Protein AF-A0A2L0D507-F1 (afdb_monomer_lite)

Radius of gyration: 17.11 Å; chains: 1; bounding box: 46×32×44 Å

Organism: NCBI:txid82348

pLDDT: mean 80.2, std 16.64, range [35.16, 95.5]

Secondary structure (DSSP, 8-state):
--HHHHHHHHHHHHHTS-B-HHHHHHHHHHH---EEEEETTEEEEEEEEEEEEEEEETTEEEEEEEEEEEEEETTS---S---GGGGGSS-EEEPEE-TTS-EE-SPPPPTTS--

Structure (mmCIF, N/CA/C/O backbone):
data_AF-A0A2L0D507-F1
#
_entry.id   AF-A0A2L0D507-F1
#
loop_
_atom_site.group_PDB
_atom_site.id
_atom_site.type_symbol
_atom_site.label_atom_id
_atom_site.label_alt_id
_atom_site.label_comp_id
_atom_site.label_asym_id
_atom_site.label_entity_id
_atom_site.label_seq_id
_atom_site.pdbx_PDB_ins_code
_atom_site.Cartn_x
_atom_site.Cartn_y
_atom_site.Cartn_z
_atom_site.occupancy
_atom_site.B_iso_or_equiv
_atom_site.auth_seq_id
_atom_site.auth_comp_id
_atom_site.auth_asym_id
_atom_site.auth_atom_id
_atom_site.pdbx_PDB_model_num
ATOM 1 N N . MET A 1 1 ? 21.899 -16.559 12.828 1.00 42.47 1 MET A N 1
ATOM 2 C CA . MET A 1 1 ? 22.451 -15.978 11.584 1.00 42.47 1 MET A CA 1
ATOM 3 C C . MET A 1 1 ? 21.768 -16.550 10.333 1.00 42.47 1 MET A C 1
ATOM 5 O O . MET A 1 1 ? 22.432 -16.814 9.345 1.00 42.47 1 MET A O 1
ATOM 9 N N . THR A 1 2 ? 20.446 -16.764 10.351 1.00 40.88 2 THR A N 1
ATOM 10 C CA . THR A 1 2 ? 19.725 -17.393 9.217 1.00 40.88 2 THR A CA 1
ATOM 11 C C . THR A 1 2 ? 18.389 -16.729 8.904 1.00 40.88 2 THR A C 1
ATOM 13 O O . THR A 1 2 ? 17.877 -16.915 7.812 1.00 40.88 2 THR A O 1
ATOM 16 N N . LYS A 1 3 ? 17.823 -15.940 9.828 1.00 39.69 3 LYS A N 1
ATOM 17 C CA . LYS A 1 3 ? 16.566 -15.220 9.590 1.00 39.69 3 LYS A CA 1
ATOM 18 C C . LYS A 1 3 ? 16.757 -13.980 8.715 1.00 39.69 3 LYS A C 1
ATOM 20 O O . LYS A 1 3 ? 16.003 -13.826 7.771 1.00 39.69 3 LYS A O 1
ATOM 25 N N . GLU A 1 4 ? 17.785 -13.170 8.972 1.00 42.59 4 GLU A N 1
ATOM 26 C CA . GLU A 1 4 ? 18.047 -11.932 8.211 1.00 42.59 4 GLU A CA 1
ATOM 27 C C . GLU A 1 4 ? 18.346 -12.207 6.732 1.00 42.59 4 GLU A C 1
ATOM 29 O O . GLU A 1 4 ? 17.743 -11.597 5.866 1.00 42.59 4 GLU A O 1
ATOM 34 N N . ILE A 1 5 ? 19.171 -13.214 6.423 1.00 40.47 5 ILE A N 1
ATOM 35 C CA . ILE A 1 5 ? 19.547 -13.533 5.032 1.00 40.47 5 ILE A CA 1
ATOM 36 C C . ILE A 1 5 ? 18.345 -14.049 4.215 1.00 40.47 5 ILE A C 1
ATOM 38 O O . ILE A 1 5 ? 18.234 -13.770 3.021 1.00 40.47 5 ILE A O 1
ATOM 42 N N . ILE A 1 6 ? 17.438 -14.808 4.841 1.00 43.16 6 ILE A N 1
ATOM 43 C CA . ILE A 1 6 ? 16.225 -15.324 4.181 1.00 43.16 6 ILE A CA 1
ATOM 44 C C . ILE A 1 6 ? 15.191 -14.206 4.002 1.00 43.16 6 ILE A C 1
ATOM 46 O O . ILE A 1 6 ? 14.506 -14.179 2.986 1.00 43.16 6 ILE A O 1
ATOM 50 N N . GLN A 1 7 ? 15.102 -13.283 4.961 1.00 48.12 7 GLN A N 1
ATOM 51 C CA . GLN A 1 7 ? 14.248 -12.102 4.876 1.00 48.12 7 GLN A CA 1
ATOM 52 C C . GLN A 1 7 ? 14.706 -11.182 3.728 1.00 48.12 7 GLN A C 1
ATOM 54 O O . GLN A 1 7 ? 13.914 -10.918 2.829 1.00 48.12 7 GLN A O 1
ATOM 59 N N . ASP A 1 8 ? 15.996 -10.824 3.679 1.00 51.00 8 ASP A N 1
ATOM 60 C CA . ASP A 1 8 ? 16.572 -9.940 2.651 1.00 51.00 8 ASP A CA 1
ATOM 61 C C . ASP A 1 8 ? 16.408 -10.502 1.233 1.00 51.00 8 ASP A C 1
ATOM 63 O O . ASP A 1 8 ? 16.002 -9.801 0.310 1.00 51.00 8 ASP A O 1
ATOM 67 N N . SER A 1 9 ? 16.700 -11.791 1.034 1.00 48.19 9 SER A N 1
ATOM 68 C CA . SER A 1 9 ? 16.605 -12.419 -0.293 1.00 48.19 9 SER A CA 1
ATOM 69 C C . SER A 1 9 ? 15.160 -12.604 -0.775 1.00 48.19 9 SER A C 1
ATOM 71 O O . SER A 1 9 ? 14.900 -12.567 -1.979 1.00 48.19 9 SER A O 1
ATOM 73 N N . PHE A 1 10 ? 14.211 -12.766 0.148 1.00 50.56 10 PHE A N 1
ATOM 74 C CA . PHE A 1 10 ? 12.786 -12.866 -0.156 1.00 50.56 10 PHE A CA 1
ATOM 75 C C . PHE A 1 10 ? 12.152 -11.493 -0.417 1.00 50.56 10 PHE A C 1
ATOM 77 O O . PHE A 1 10 ? 11.392 -11.353 -1.376 1.00 50.56 10 PHE A O 1
ATOM 84 N N . GLU A 1 11 ? 12.527 -10.469 0.356 1.00 56.00 11 GLU A N 1
ATOM 85 C CA . GLU A 1 11 ? 12.159 -9.072 0.098 1.00 56.00 11 GLU A CA 1
ATOM 86 C C . GLU A 1 11 ? 12.682 -8.624 -1.272 1.00 56.00 11 GLU A C 1
ATOM 88 O O . GLU A 1 11 ? 11.924 -8.095 -2.083 1.00 56.00 11 GLU A O 1
ATOM 93 N N . GLN A 1 12 ? 13.938 -8.933 -1.605 1.00 54.00 12 GLN A N 1
ATOM 94 C CA . GLN A 1 12 ? 14.536 -8.545 -2.884 1.00 54.00 12 GLN A CA 1
ATOM 95 C C . GLN A 1 12 ? 13.887 -9.243 -4.094 1.00 54.00 12 GLN A C 1
ATOM 97 O O . GLN A 1 12 ? 13.745 -8.630 -5.152 1.00 54.00 12 GLN A O 1
ATOM 102 N N . ALA A 1 13 ? 13.457 -10.503 -3.954 1.00 56.62 13 ALA A N 1
ATOM 103 C CA . ALA A 1 13 ? 12.731 -11.219 -5.004 1.00 56.62 13 ALA A CA 1
ATOM 104 C C . ALA A 1 13 ? 11.316 -10.652 -5.229 1.00 56.62 13 ALA A C 1
ATOM 106 O O . ALA A 1 13 ? 10.882 -10.523 -6.372 1.00 56.62 13 ALA A O 1
ATOM 107 N N . GLN A 1 14 ? 10.615 -10.265 -4.160 1.00 59.66 14 GLN A N 1
ATOM 108 C CA . GLN A 1 14 ? 9.254 -9.725 -4.245 1.00 59.66 14 GLN A CA 1
ATOM 109 C C . GLN A 1 14 ? 9.176 -8.250 -4.619 1.00 59.66 14 GLN A C 1
ATOM 111 O O . GLN A 1 14 ? 8.181 -7.811 -5.188 1.00 59.66 14 GLN A O 1
ATOM 116 N N . VAL A 1 15 ? 10.227 -7.478 -4.349 1.00 60.25 15 VAL A N 1
ATOM 117 C CA . VAL A 1 15 ? 10.356 -6.106 -4.853 1.00 60.25 15 VAL A CA 1
ATOM 118 C C . VAL A 1 15 ? 10.344 -6.076 -6.388 1.00 60.25 15 VAL A C 1
ATOM 120 O O . VAL A 1 15 ? 9.892 -5.093 -6.972 1.00 60.25 15 VAL A O 1
ATOM 123 N N . ASN A 1 16 ? 10.798 -7.147 -7.049 1.00 66.81 16 ASN A N 1
ATOM 124 C CA . ASN A 1 16 ? 10.989 -7.176 -8.500 1.00 66.81 16 ASN A CA 1
ATOM 125 C C . ASN A 1 16 ? 9.807 -7.761 -9.291 1.00 66.81 16 ASN A C 1
ATOM 127 O O . ASN A 1 16 ? 9.782 -7.623 -10.516 1.00 66.81 16 ASN A O 1
ATOM 131 N N . GLU A 1 17 ? 8.824 -8.381 -8.634 1.00 75.44 17 GLU A N 1
ATOM 132 C CA . GLU A 1 17 ? 7.664 -8.983 -9.300 1.00 75.44 17 GLU A CA 1
ATOM 133 C C . GLU A 1 17 ? 6.343 -8.516 -8.680 1.00 75.44 17 GLU A C 1
ATOM 135 O O . GLU A 1 17 ? 6.213 -8.491 -7.456 1.00 75.44 17 GLU A O 1
ATOM 140 N N . PRO A 1 18 ? 5.332 -8.173 -9.500 1.00 84.88 18 PRO A N 1
ATOM 141 C CA . PRO A 1 18 ? 4.047 -7.770 -8.966 1.00 84.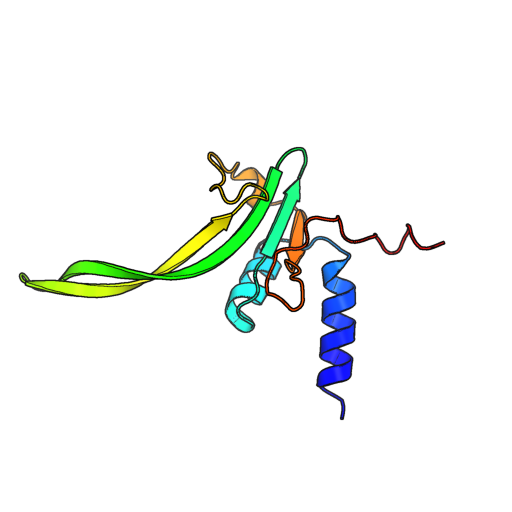88 18 PRO A CA 1
ATOM 142 C C . PRO A 1 18 ? 3.295 -8.954 -8.345 1.00 84.88 18 PRO A C 1
ATOM 144 O O . PRO A 1 18 ? 3.168 -10.023 -8.949 1.00 84.88 18 PRO A O 1
ATOM 147 N N . PHE A 1 19 ? 2.694 -8.729 -7.181 1.00 86.94 19 PHE A N 1
ATOM 148 C CA . PHE A 1 19 ? 1.791 -9.656 -6.501 1.00 86.94 19 PHE A CA 1
ATOM 149 C C . PHE A 1 19 ? 0.331 -9.183 -6.551 1.00 86.94 19 PHE A C 1
ATOM 151 O O . PHE A 1 19 ? 0.022 -8.095 -7.042 1.00 86.94 19 PHE A O 1
ATOM 158 N N . ASP A 1 20 ? -0.584 -10.049 -6.103 1.00 89.75 20 ASP A N 1
ATOM 159 C CA . ASP A 1 20 ? -2.013 -9.745 -5.986 1.00 89.75 20 ASP A CA 1
ATOM 160 C C . ASP A 1 20 ? -2.342 -8.956 -4.707 1.00 89.75 20 ASP A C 1
ATOM 162 O O . ASP A 1 20 ? -1.532 -8.831 -3.783 1.00 89.75 20 ASP A O 1
ATOM 166 N N . LEU A 1 21 ? -3.561 -8.418 -4.641 1.00 88.12 21 LEU A N 1
ATOM 167 C CA . LEU A 1 21 ? -4.003 -7.608 -3.509 1.00 88.12 21 LEU A CA 1
ATOM 168 C C . LEU A 1 21 ? -4.035 -8.384 -2.183 1.00 88.12 21 LEU A C 1
ATOM 170 O O . LEU A 1 21 ? -3.747 -7.818 -1.132 1.00 88.12 21 LEU A O 1
ATOM 174 N N . ALA A 1 22 ? -4.406 -9.666 -2.201 1.00 89.38 22 ALA A N 1
ATOM 175 C CA . ALA A 1 22 ? -4.483 -10.458 -0.975 1.00 89.38 22 ALA A CA 1
ATOM 176 C C . ALA A 1 22 ? -3.097 -10.579 -0.326 1.00 89.38 22 ALA A C 1
ATOM 178 O O . ALA A 1 22 ? -2.939 -10.358 0.876 1.00 89.38 22 ALA A O 1
ATOM 179 N N . THR A 1 23 ? -2.090 -10.842 -1.155 1.00 89.75 23 THR A N 1
ATOM 180 C CA . THR A 1 23 ? -0.682 -10.880 -0.771 1.00 89.75 23 THR A CA 1
ATOM 181 C C . THR A 1 23 ? -0.221 -9.512 -0.268 1.00 89.75 23 THR A C 1
ATOM 183 O O . THR A 1 23 ? 0.328 -9.416 0.827 1.00 89.75 23 THR A O 1
ATOM 186 N N . ALA A 1 24 ? -0.533 -8.434 -0.994 1.00 88.81 24 ALA A N 1
ATOM 187 C CA . ALA A 1 24 ? -0.224 -7.063 -0.587 1.00 88.81 24 ALA A CA 1
ATOM 188 C C . ALA A 1 24 ? -0.744 -6.703 0.812 1.00 88.81 24 ALA A C 1
ATOM 190 O O . ALA A 1 24 ? -0.014 -6.165 1.647 1.00 88.81 24 ALA A O 1
ATOM 191 N N . LEU A 1 25 ? -2.016 -7.007 1.076 1.00 88.12 25 LEU A N 1
ATOM 192 C CA . LEU A 1 25 ? -2.647 -6.725 2.362 1.00 88.12 25 LEU A CA 1
ATOM 193 C C . LEU A 1 25 ? -2.042 -7.574 3.481 1.00 88.12 25 LEU A C 1
ATOM 195 O O . LEU A 1 25 ? -1.905 -7.082 4.600 1.00 88.12 25 LEU A O 1
ATOM 199 N N . ALA A 1 26 ? -1.654 -8.820 3.196 1.00 89.69 26 ALA A N 1
ATOM 200 C CA . ALA A 1 26 ? -0.928 -9.643 4.155 1.00 89.69 26 ALA A CA 1
ATOM 201 C C . ALA A 1 26 ? 0.410 -8.991 4.538 1.00 89.69 26 ALA A C 1
ATOM 203 O O . ALA A 1 26 ? 0.669 -8.830 5.730 1.00 89.69 26 ALA A O 1
ATOM 204 N N . TYR A 1 27 ? 1.199 -8.514 3.566 1.00 87.62 27 TYR A N 1
ATOM 205 C CA . TYR A 1 27 ? 2.460 -7.815 3.848 1.00 87.62 27 TYR A CA 1
ATOM 206 C C . TYR A 1 27 ? 2.266 -6.580 4.719 1.00 87.62 27 TYR A C 1
ATOM 208 O O . TYR A 1 27 ? 2.902 -6.441 5.764 1.00 87.62 27 TYR A O 1
ATOM 216 N N . MET A 1 28 ? 1.327 -5.720 4.335 1.00 88.94 28 MET A N 1
ATOM 217 C CA . MET A 1 28 ? 1.017 -4.512 5.088 1.00 88.94 28 MET A CA 1
ATOM 218 C C . MET A 1 28 ? 0.562 -4.820 6.524 1.00 88.94 28 MET A C 1
ATOM 220 O O . MET A 1 28 ? 0.950 -4.130 7.464 1.00 88.94 28 MET A O 1
ATOM 224 N N . ASN A 1 29 ? -0.261 -5.853 6.716 1.00 88.31 29 ASN A N 1
ATOM 225 C CA . ASN A 1 29 ? -0.779 -6.221 8.034 1.00 88.31 29 ASN A CA 1
ATOM 226 C C . ASN A 1 29 ? 0.275 -6.880 8.928 1.00 88.31 29 ASN A C 1
ATOM 228 O O . ASN A 1 29 ? 0.270 -6.652 10.135 1.00 88.31 29 ASN A O 1
ATOM 232 N N . THR A 1 30 ? 1.133 -7.723 8.357 1.00 87.06 30 THR A N 1
ATOM 233 C CA . THR A 1 30 ? 2.102 -8.515 9.122 1.00 87.06 30 THR A CA 1
ATOM 234 C C . THR A 1 30 ? 3.383 -7.742 9.407 1.00 87.06 30 THR A C 1
ATOM 236 O O . THR A 1 30 ? 3.936 -7.884 10.495 1.00 87.06 30 THR A O 1
ATOM 239 N N . TYR A 1 31 ? 3.835 -6.919 8.461 1.00 85.94 31 TYR A N 1
ATOM 240 C CA . TYR A 1 31 ? 5.151 -6.280 8.514 1.00 85.94 31 TYR A CA 1
ATOM 241 C C . TYR A 1 31 ? 5.084 -4.747 8.552 1.00 85.94 31 TYR A C 1
ATOM 243 O O . TYR A 1 31 ? 6.097 -4.100 8.777 1.00 85.94 31 TYR A O 1
ATOM 251 N N . GLY A 1 32 ? 3.896 -4.149 8.394 1.00 83.94 32 GLY A N 1
ATOM 252 C CA . GLY A 1 32 ? 3.750 -2.689 8.361 1.00 83.94 32 GLY A CA 1
ATOM 253 C C . GLY A 1 32 ? 4.235 -2.060 7.052 1.00 83.94 32 GLY A C 1
ATOM 254 O O . GLY A 1 32 ? 4.476 -0.856 7.011 1.00 83.94 32 GLY A O 1
ATOM 255 N N . GLU A 1 33 ? 4.367 -2.867 5.998 1.00 87.88 33 GLU A N 1
ATOM 256 C CA . GLU A 1 33 ? 4.906 -2.437 4.712 1.00 87.88 33 GLU A CA 1
ATOM 257 C C . GLU A 1 33 ? 4.012 -1.437 3.986 1.00 87.88 33 GLU A C 1
ATOM 259 O O . GLU A 1 33 ? 2.777 -1.491 4.030 1.00 87.88 33 GLU A O 1
ATOM 264 N N 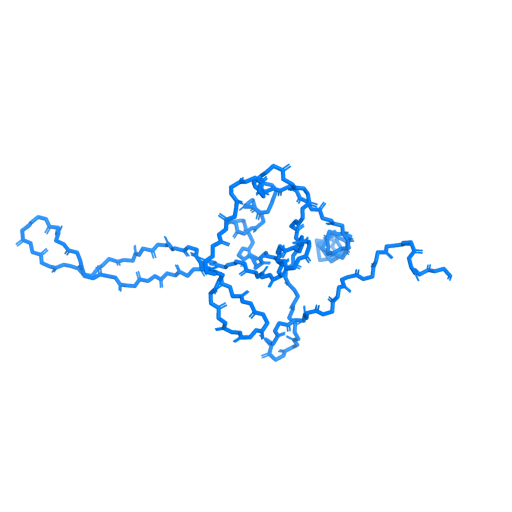. PHE A 1 34 ? 4.670 -0.554 3.247 1.00 91.56 34 PHE A N 1
ATOM 265 C CA . PHE A 1 34 ? 4.039 0.322 2.274 1.00 91.56 34 PHE A CA 1
ATOM 266 C C . PHE A 1 34 ? 3.956 -0.443 0.958 1.00 91.56 34 PHE A C 1
ATOM 268 O O . PHE A 1 34 ? 4.927 -1.066 0.536 1.00 91.56 34 PHE A O 1
ATOM 275 N N . ILE A 1 35 ? 2.813 -0.387 0.283 1.00 92.00 35 ILE A N 1
ATOM 276 C CA . ILE A 1 35 ? 2.607 -1.164 -0.941 1.00 92.00 35 ILE A CA 1
ATOM 277 C C . ILE A 1 35 ? 2.361 -0.222 -2.106 1.00 92.00 35 ILE A C 1
ATOM 279 O O . ILE A 1 35 ? 1.437 0.585 -2.070 1.00 92.00 35 ILE A O 1
ATOM 283 N N . ARG A 1 36 ? 3.163 -0.343 -3.158 1.00 91.88 36 ARG A N 1
ATOM 284 C CA . ARG A 1 36 ? 3.030 0.398 -4.410 1.00 91.88 36 ARG A CA 1
ATOM 285 C C . ARG A 1 36 ? 2.134 -0.352 -5.389 1.00 91.88 36 ARG A C 1
ATOM 287 O O . ARG A 1 36 ? 2.202 -1.568 -5.484 1.00 91.88 36 ARG A O 1
ATOM 294 N N . CYS A 1 37 ? 1.329 0.371 -6.151 1.00 90.56 37 CYS A N 1
ATOM 295 C CA . CYS A 1 37 ? 0.540 -0.127 -7.265 1.00 90.56 37 CYS A CA 1
ATOM 296 C C . CYS A 1 37 ? 0.968 0.604 -8.540 1.00 90.56 37 CYS A C 1
ATOM 298 O O . CYS A 1 37 ? 0.909 1.833 -8.582 1.00 90.56 37 CYS A O 1
ATOM 300 N N . VAL A 1 38 ? 1.358 -0.144 -9.577 1.00 88.75 38 VAL A N 1
ATOM 301 C CA . VAL A 1 38 ? 1.762 0.412 -10.880 1.00 88.75 38 VAL A CA 1
ATOM 302 C C . VAL A 1 38 ? 0.951 -0.246 -11.996 1.00 88.75 38 VAL A C 1
ATOM 304 O O . VAL A 1 38 ? 1.144 -1.424 -12.291 1.00 88.75 38 VAL A O 1
ATOM 307 N N . LYS A 1 39 ? 0.042 0.500 -12.638 1.00 87.25 39 LYS A N 1
ATOM 308 C CA . LYS A 1 39 ? -0.752 0.012 -13.781 1.00 87.25 39 LYS A CA 1
ATOM 309 C C . LYS A 1 39 ? -1.141 1.152 -14.725 1.00 87.25 39 LYS A C 1
ATOM 311 O O . LYS A 1 39 ? -1.911 2.033 -14.356 1.00 87.25 39 LYS A O 1
ATOM 316 N N . GLY A 1 40 ? -0.676 1.093 -15.975 1.00 85.19 40 GLY A N 1
ATOM 317 C CA . GLY A 1 40 ? -0.900 2.175 -16.941 1.00 85.19 40 GLY A CA 1
ATOM 318 C C . GLY A 1 40 ? -0.329 3.491 -16.410 1.00 85.19 40 G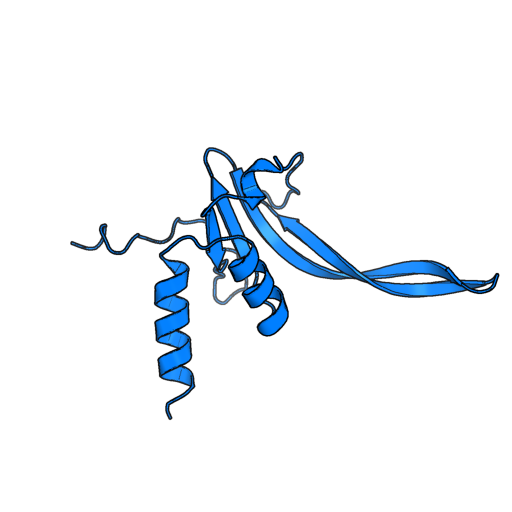LY A C 1
ATOM 319 O O . GLY A 1 40 ? 0.842 3.532 -16.038 1.00 85.19 40 GLY A O 1
ATOM 320 N N . ASP A 1 41 ? -1.176 4.517 -16.321 1.00 84.94 41 ASP A N 1
ATOM 321 C CA . ASP A 1 41 ? -0.826 5.833 -15.765 1.00 84.94 41 ASP A CA 1
ATOM 322 C C . ASP A 1 41 ? -1.005 5.923 -14.238 1.00 84.94 41 ASP A C 1
ATOM 324 O O . ASP A 1 41 ? -0.729 6.959 -13.633 1.00 84.94 41 ASP A O 1
ATOM 328 N N . LEU A 1 42 ? -1.487 4.853 -13.594 1.00 87.50 42 LEU A N 1
ATOM 329 C CA . LEU A 1 42 ? -1.617 4.798 -12.143 1.00 87.50 42 LEU A CA 1
ATOM 330 C C . LEU A 1 42 ? -0.297 4.359 -11.518 1.00 87.50 42 LEU A C 1
ATOM 332 O O . LEU A 1 42 ? 0.168 3.243 -11.754 1.00 87.50 42 LEU A O 1
ATOM 336 N N . ASP A 1 43 ? 0.255 5.230 -10.681 1.00 90.88 43 ASP A N 1
ATOM 337 C CA . ASP A 1 43 ? 1.443 4.966 -9.879 1.00 90.88 43 ASP A CA 1
ATOM 338 C C . ASP A 1 43 ? 1.307 5.644 -8.514 1.00 90.88 43 ASP A C 1
ATOM 340 O O . ASP A 1 43 ? 1.329 6.874 -8.384 1.00 90.88 43 ASP A O 1
ATOM 344 N N . PHE A 1 44 ? 1.070 4.832 -7.493 1.00 92.06 44 PHE A N 1
ATOM 345 C CA . PHE A 1 44 ? 0.828 5.291 -6.132 1.00 92.06 44 PHE A CA 1
ATOM 346 C C . PHE A 1 44 ? 1.193 4.198 -5.140 1.00 92.06 44 PHE A C 1
ATOM 348 O O . PHE A 1 44 ? 1.190 3.022 -5.488 1.00 92.06 44 PHE A O 1
ATOM 355 N N . TYR A 1 45 ? 1.440 4.557 -3.887 1.00 92.31 45 TYR A N 1
ATOM 356 C CA . TYR A 1 45 ? 1.518 3.585 -2.803 1.00 92.31 45 TYR A CA 1
ATOM 357 C C . TYR A 1 45 ? 0.434 3.824 -1.765 1.00 92.31 45 TYR A C 1
ATOM 359 O O . TYR A 1 45 ? -0.048 4.945 -1.593 1.00 92.31 45 TYR A O 1
ATOM 367 N N . PHE A 1 46 ? 0.044 2.760 -1.073 1.00 91.44 46 PHE A N 1
ATOM 368 C CA . PHE A 1 46 ? -0.819 2.802 0.089 1.00 91.44 46 PHE A CA 1
ATOM 369 C C . PHE A 1 46 ? -0.055 2.452 1.357 1.00 91.44 46 PHE A C 1
ATOM 371 O O . PHE A 1 46 ? 0.943 1.731 1.338 1.00 91.44 46 PHE A O 1
ATOM 378 N N . TYR A 1 47 ? -0.532 3.008 2.463 1.00 91.19 47 TYR A N 1
ATOM 379 C CA . TYR A 1 47 ? 0.076 2.862 3.774 1.00 91.19 47 TYR A CA 1
ATOM 380 C C . TYR A 1 47 ? -0.972 3.008 4.867 1.00 91.19 47 TYR A C 1
ATOM 382 O O . TYR A 1 47 ? -1.967 3.725 4.709 1.00 91.19 47 TYR A O 1
ATOM 390 N N . LYS A 1 48 ? -0.748 2.319 5.984 1.00 91.69 48 LYS A N 1
ATOM 391 C CA . LYS A 1 48 ? -1.596 2.440 7.166 1.00 91.69 48 LYS A CA 1
ATOM 392 C C . LYS A 1 48 ? -1.227 3.678 7.955 1.00 91.69 48 LYS A C 1
ATOM 394 O O . LYS A 1 48 ? -0.055 3.963 8.187 1.00 91.69 48 LYS A O 1
ATOM 399 N N . VAL A 1 49 ? -2.244 4.372 8.439 1.00 91.06 49 VAL A N 1
ATOM 400 C CA . VAL A 1 49 ? -2.087 5.408 9.453 1.00 91.06 49 VAL A CA 1
ATOM 401 C C . VAL A 1 49 ? -3.150 5.239 10.520 1.00 91.06 49 VAL A C 1
ATOM 403 O O . VAL A 1 49 ? -4.278 4.832 10.247 1.00 91.06 49 VAL A O 1
ATOM 406 N N . THR A 1 50 ? -2.790 5.584 11.750 1.00 93.00 50 THR A N 1
ATOM 407 C CA . THR A 1 50 ? -3.760 5.732 12.831 1.00 93.00 50 THR A CA 1
ATOM 408 C C . THR A 1 50 ? -4.162 7.193 12.915 1.00 93.00 50 THR A C 1
ATOM 410 O O . THR A 1 50 ? -3.320 8.064 13.130 1.00 93.00 50 THR A O 1
ATOM 413 N N . GLU A 1 51 ? -5.450 7.467 12.758 1.00 92.50 51 GLU A N 1
ATOM 414 C CA . GLU A 1 51 ? -6.004 8.802 12.937 1.00 92.50 51 GLU A CA 1
ATOM 415 C C . GLU A 1 51 ? -6.780 8.887 14.244 1.00 92.50 51 GLU A C 1
ATOM 417 O O . GLU A 1 51 ? -7.563 7.999 14.576 1.00 92.50 51 GLU A O 1
ATOM 422 N N . GLN A 1 52 ? -6.604 9.993 14.962 1.00 93.31 52 GLN A N 1
ATOM 423 C CA . GLN A 1 52 ? -7.477 10.348 16.073 1.00 93.31 52 GLN A CA 1
ATOM 424 C C . GLN A 1 52 ? -8.678 11.106 15.526 1.00 93.31 52 GLN A C 1
ATOM 426 O O . GLN A 1 52 ? -8.522 12.169 14.921 1.00 93.31 52 GLN A O 1
ATOM 431 N N . ARG A 1 53 ? -9.883 10.577 15.743 1.00 91.75 53 ARG A N 1
ATOM 432 C CA . ARG A 1 53 ? -11.124 11.260 15.360 1.00 91.75 53 ARG A CA 1
ATOM 433 C C . ARG A 1 53 ? -12.041 11.424 16.571 1.00 91.75 53 ARG A C 1
ATOM 435 O O . ARG A 1 53 ? -12.171 10.487 17.359 1.00 91.75 53 ARG A O 1
ATOM 442 N N . PRO A 1 54 ? -12.692 12.589 16.737 1.00 93.50 54 PRO A N 1
ATOM 443 C CA . PRO A 1 54 ? -13.689 12.758 17.776 1.00 93.50 54 PRO A CA 1
ATOM 444 C C . PRO A 1 54 ? -14.999 12.119 17.304 1.00 93.50 54 PRO A C 1
ATOM 446 O O . PRO A 1 54 ? -15.594 12.565 16.322 1.00 93.50 54 PRO A O 1
ATOM 449 N N . ILE A 1 55 ? -15.465 11.091 18.006 1.00 92.25 55 ILE A N 1
ATOM 450 C CA . ILE A 1 55 ? -16.755 10.443 17.739 1.00 92.25 55 ILE A CA 1
ATOM 451 C C . ILE A 1 55 ? -17.667 10.528 18.966 1.00 92.25 55 ILE A C 1
ATOM 453 O O . ILE A 1 55 ? -17.218 10.807 20.079 1.00 92.25 55 ILE A O 1
ATOM 457 N N . TRP A 1 56 ? -18.964 10.305 18.765 1.00 94.06 56 TRP A N 1
ATOM 458 C CA . TRP A 1 56 ? -19.922 10.177 19.861 1.00 94.06 56 TRP A CA 1
ATOM 459 C C . TRP A 1 56 ? -19.987 8.723 20.325 1.00 94.06 56 TRP A C 1
ATOM 461 O O . TRP A 1 56 ? -20.391 7.851 19.561 1.00 94.06 56 TRP A O 1
ATOM 471 N N . VAL A 1 57 ? -19.619 8.476 21.580 1.00 88.19 57 VAL A N 1
ATOM 472 C CA . VAL A 1 57 ? -19.738 7.173 22.248 1.00 88.19 57 VAL A CA 1
ATOM 473 C C . VAL A 1 57 ? -20.535 7.400 23.521 1.00 88.19 57 VAL A C 1
ATOM 475 O O . VAL A 1 57 ? -20.171 8.248 24.334 1.00 88.19 57 VAL A O 1
ATOM 478 N N . GLU A 1 58 ? -21.653 6.687 23.665 1.00 88.81 58 GLU A N 1
ATOM 479 C CA . GLU A 1 58 ? -22.506 6.741 24.865 1.00 88.81 58 GLU A CA 1
ATOM 480 C C . GLU A 1 58 ? -22.900 8.176 25.276 1.00 88.81 58 GLU A C 1
ATOM 482 O O . GLU A 1 58 ? -22.844 8.561 26.441 1.00 88.81 58 GLU A O 1
ATOM 487 N N . GLY A 1 59 ? -23.265 9.011 24.298 1.00 92.94 59 GLY A N 1
ATOM 488 C CA . GLY A 1 59 ? -23.746 10.373 24.556 1.00 92.94 59 GLY A CA 1
ATOM 489 C C . GLY A 1 59 ? -22.666 11.399 24.919 1.00 92.94 59 GLY A C 1
ATOM 490 O O . GLY A 1 59 ? -23.007 12.536 25.239 1.00 92.94 59 GLY A O 1
ATOM 491 N N . ARG A 1 60 ? -21.372 11.057 24.826 1.00 94.88 60 ARG A N 1
ATOM 492 C CA . ARG A 1 60 ? -20.248 12.000 24.994 1.00 94.88 60 ARG A CA 1
ATOM 493 C C . ARG A 1 60 ? -19.264 11.939 23.826 1.00 94.88 60 ARG A C 1
ATOM 495 O O . ARG A 1 60 ? -19.107 10.902 23.185 1.00 94.88 60 ARG A O 1
ATOM 502 N N . ARG A 1 61 ? -18.582 13.057 23.553 1.00 95.50 61 ARG A N 1
ATOM 503 C CA . ARG A 1 61 ? -17.474 13.091 22.586 1.00 95.50 61 ARG A CA 1
ATOM 504 C C . ARG A 1 61 ? -16.251 12.402 23.179 1.00 95.50 61 ARG A C 1
ATOM 506 O O . ARG A 1 61 ? -15.822 12.749 24.277 1.00 95.50 61 ARG A O 1
ATOM 513 N N . GLN A 1 62 ? -15.684 11.470 22.429 1.00 95.12 62 GLN A N 1
ATOM 514 C CA . GLN A 1 62 ? -14.447 10.779 22.764 1.00 95.12 62 GLN A CA 1
ATOM 515 C C . GLN A 1 62 ? -13.516 10.781 21.559 1.00 95.12 62 GLN A C 1
ATOM 517 O O . GLN A 1 62 ? -13.962 10.659 20.419 1.00 95.12 62 GLN A O 1
ATOM 522 N N . TRP A 1 63 ? -12.221 10.919 21.823 1.00 94.06 63 TRP A N 1
ATOM 523 C CA . TRP A 1 63 ? -11.198 10.654 20.823 1.00 94.06 63 TRP A CA 1
ATOM 524 C C . TRP A 1 63 ? -11.016 9.150 20.701 1.00 94.06 63 TRP A C 1
ATOM 526 O O . TRP A 1 63 ? -10.810 8.472 21.708 1.00 94.06 63 TRP A O 1
ATOM 536 N N . VAL A 1 64 ? -11.112 8.641 19.479 1.00 93.00 64 VAL A N 1
ATOM 537 C CA . VAL A 1 64 ? -10.827 7.241 19.179 1.00 93.00 64 VAL A CA 1
ATOM 538 C C . VAL A 1 64 ? -9.773 7.146 18.089 1.00 93.00 64 VAL A C 1
ATOM 540 O O . VAL A 1 64 ? -9.780 7.919 17.126 1.00 93.00 64 VAL A O 1
ATOM 543 N N . SER A 1 65 ? -8.893 6.163 18.249 1.00 93.56 65 SER A N 1
ATOM 544 C CA . SER A 1 65 ? -7.936 5.752 17.231 1.00 93.56 65 SER A CA 1
ATOM 545 C C . SER A 1 65 ? -8.655 4.928 16.169 1.00 93.56 65 SER A C 1
ATOM 547 O O . SER A 1 65 ? -9.256 3.902 16.485 1.00 93.56 65 SER A O 1
ATOM 549 N N . ILE A 1 66 ? -8.574 5.355 14.915 1.00 91.06 66 ILE A N 1
ATOM 550 C CA . ILE A 1 66 ? -9.098 4.618 13.767 1.00 91.06 66 ILE A CA 1
ATOM 551 C C . ILE A 1 66 ? -7.925 4.307 12.848 1.00 91.06 66 ILE A C 1
ATOM 553 O O . ILE A 1 66 ? -7.227 5.216 12.396 1.00 91.06 66 ILE A O 1
ATOM 557 N N . GLU A 1 67 ? -7.712 3.022 12.573 1.00 90.56 67 GLU A N 1
ATOM 558 C CA . GLU A 1 67 ? -6.788 2.607 11.525 1.00 90.56 67 GLU A CA 1
ATOM 559 C C . GLU A 1 67 ? -7.427 2.892 10.164 1.00 90.56 67 GLU A C 1
ATOM 561 O O . GLU A 1 67 ? -8.567 2.506 9.895 1.00 90.56 67 GLU A O 1
ATOM 566 N N . THR A 1 68 ? -6.706 3.603 9.307 1.00 89.31 68 THR A N 1
ATOM 567 C CA . THR A 1 68 ? -7.140 3.892 7.945 1.00 89.31 68 THR A CA 1
ATOM 568 C C . THR A 1 68 ? -5.994 3.661 6.973 1.00 89.31 68 THR A C 1
ATOM 570 O O . THR A 1 68 ? -4.822 3.748 7.339 1.00 89.31 68 THR A O 1
ATOM 573 N N . MET A 1 69 ? -6.335 3.370 5.722 1.00 87.56 69 MET A N 1
ATOM 574 C CA . MET A 1 69 ? -5.363 3.298 4.638 1.00 87.56 69 MET A CA 1
ATOM 575 C C . MET A 1 69 ? -5.413 4.594 3.844 1.00 87.56 69 MET A C 1
ATOM 577 O O . MET A 1 69 ? -6.488 5.064 3.470 1.00 87.56 69 MET A O 1
ATOM 581 N N . LYS A 1 70 ? -4.241 5.161 3.578 1.00 89.38 70 LYS A N 1
ATOM 582 C CA . LYS A 1 70 ? -4.077 6.318 2.700 1.00 89.38 70 LYS A CA 1
ATOM 583 C C . LYS A 1 70 ? -3.329 5.923 1.449 1.00 89.38 70 LYS A C 1
ATOM 585 O O . LYS A 1 70 ? -2.609 4.933 1.455 1.00 89.38 70 LYS A O 1
ATOM 590 N N . THR A 1 71 ? -3.497 6.721 0.402 1.00 90.56 71 THR A N 1
ATOM 591 C CA . THR A 1 71 ? -2.731 6.619 -0.839 1.00 90.56 71 THR A CA 1
ATOM 592 C C . THR A 1 71 ? -1.890 7.872 -1.033 1.00 90.56 71 THR A C 1
ATOM 594 O O . THR A 1 71 ? -2.281 8.962 -0.611 1.00 90.56 71 THR A O 1
ATOM 597 N N . SER A 1 72 ? -0.736 7.716 -1.672 1.00 91.69 72 SER A N 1
ATOM 598 C CA . SER A 1 72 ? 0.143 8.814 -2.061 1.00 91.69 72 SER A CA 1
ATOM 599 C C . SER A 1 72 ? 0.746 8.535 -3.432 1.00 91.69 72 SER A C 1
ATOM 601 O O . SER A 1 72 ? 1.153 7.413 -3.727 1.00 91.69 72 SER A O 1
ATOM 603 N N . THR A 1 73 ? 0.785 9.562 -4.270 1.00 92.38 73 THR A N 1
ATOM 604 C CA . THR A 1 73 ? 1.450 9.568 -5.580 1.00 92.38 73 THR A CA 1
ATOM 605 C C . THR A 1 73 ? 2.845 10.187 -5.464 1.00 92.38 73 THR A C 1
ATOM 607 O O . THR A 1 73 ? 3.181 10.795 -4.446 1.00 92.38 73 THR A O 1
ATOM 610 N N . GLN A 1 74 ? 3.645 10.117 -6.531 1.00 89.12 74 GLN A N 1
ATOM 611 C CA . GLN A 1 74 ? 4.954 10.790 -6.588 1.00 89.12 74 GLN A CA 1
ATOM 612 C C . GLN A 1 74 ? 4.884 12.306 -6.355 1.00 89.12 74 GLN A C 1
ATOM 614 O O . GLN A 1 74 ? 5.837 12.913 -5.879 1.00 89.12 74 GLN A O 1
ATOM 619 N N . TRP A 1 75 ? 3.724 12.913 -6.614 1.00 87.06 75 TRP A N 1
ATOM 620 C CA . TRP A 1 75 ? 3.470 14.335 -6.390 1.00 87.06 75 TRP A CA 1
ATOM 621 C C . TRP A 1 75 ? 2.901 14.637 -4.999 1.00 87.06 75 TRP A C 1
ATOM 623 O O . TRP A 1 75 ? 2.366 15.720 -4.781 1.00 87.06 75 TRP A O 1
ATOM 633 N N . GLN A 1 76 ? 2.987 13.681 -4.065 1.00 79.62 76 GLN A N 1
ATOM 634 C CA . GLN A 1 76 ? 2.510 13.795 -2.679 1.00 79.62 76 GLN A CA 1
ATOM 635 C C . GLN A 1 76 ? 1.000 14.091 -2.564 1.00 79.62 76 GLN A C 1
ATOM 637 O O . GLN A 1 76 ? 0.522 14.597 -1.549 1.00 79.62 76 GLN A O 1
ATOM 642 N N . GLY A 1 77 ? 0.234 13.760 -3.608 1.00 81.31 77 GLY A N 1
ATOM 643 C CA . GLY A 1 77 ? -1.224 13.864 -3.644 1.00 81.31 77 GLY A CA 1
ATOM 644 C C . GLY A 1 77 ? -1.905 12.504 -3.513 1.00 81.31 77 GLY A C 1
ATOM 645 O O . GLY A 1 77 ? -1.322 11.476 -3.863 1.00 81.31 77 GLY A O 1
ATOM 646 N N . ALA A 1 78 ? -3.156 12.502 -3.052 1.00 78.94 78 ALA A N 1
ATOM 647 C CA . ALA A 1 78 ? -3.994 11.307 -3.050 1.00 78.94 78 ALA A CA 1
ATOM 648 C C . ALA A 1 78 ? -4.405 10.921 -4.478 1.00 78.94 78 ALA A C 1
ATOM 650 O O . ALA A 1 78 ? -4.562 11.780 -5.348 1.00 78.94 78 ALA A O 1
ATOM 651 N N . VAL A 1 79 ? -4.638 9.630 -4.706 1.00 79.25 79 VAL A N 1
ATOM 652 C CA . VAL A 1 79 ? -5.226 9.162 -5.966 1.00 79.25 79 VAL A CA 1
ATOM 653 C C . VAL A 1 79 ? -6.696 9.596 -6.005 1.00 79.25 79 VAL A C 1
ATOM 655 O O . VAL A 1 79 ? -7.454 9.195 -5.120 1.00 79.25 79 VAL A O 1
ATOM 658 N N . PRO A 1 80 ? -7.126 10.402 -6.993 1.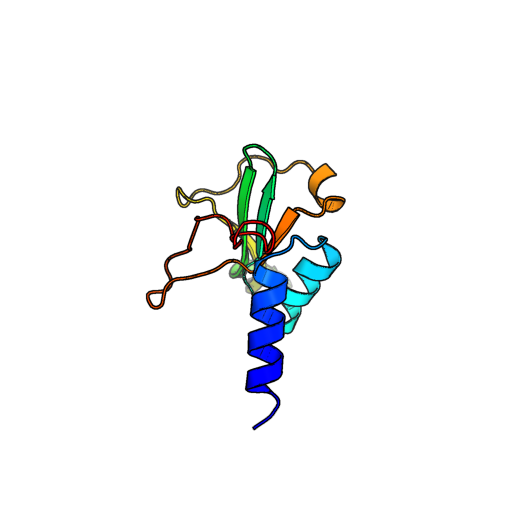00 67.25 80 PRO A N 1
ATOM 659 C CA . PRO A 1 80 ? -8.468 10.986 -6.994 1.00 67.25 80 PRO A CA 1
ATOM 660 C C . PRO A 1 80 ? -9.570 9.950 -7.248 1.00 67.25 80 PRO A C 1
ATOM 662 O O . PRO A 1 80 ? -10.686 10.112 -6.761 1.00 67.25 80 PRO A O 1
ATOM 665 N N . GLN A 1 81 ? -9.266 8.882 -7.988 1.00 79.12 81 GLN A N 1
ATOM 666 C CA . GLN A 1 81 ? -10.203 7.804 -8.274 1.00 79.12 81 GLN A CA 1
ATOM 667 C C . GLN A 1 81 ? -9.449 6.491 -8.478 1.00 79.12 81 GLN A C 1
ATOM 669 O O . GLN A 1 81 ? -8.500 6.430 -9.256 1.00 79.12 81 GLN A O 1
ATOM 674 N N . LEU A 1 82 ? -9.892 5.443 -7.782 1.00 79.25 82 LEU A N 1
ATOM 675 C CA . LEU A 1 82 ? -9.359 4.094 -7.920 1.00 79.25 82 LEU A CA 1
ATOM 676 C C . LEU A 1 82 ? -10.400 3.211 -8.611 1.00 79.25 82 LEU A C 1
ATOM 678 O O . LEU A 1 82 ? -11.531 3.105 -8.136 1.00 79.25 82 LEU A O 1
ATOM 682 N N . ASP A 1 83 ? -10.028 2.587 -9.726 1.00 83.38 83 ASP A N 1
ATOM 683 C CA . ASP A 1 83 ? -10.868 1.573 -10.361 1.00 83.38 83 ASP A CA 1
ATOM 684 C C . ASP A 1 83 ? -10.817 0.277 -9.541 1.00 83.38 83 ASP A C 1
ATOM 686 O O . ASP A 1 83 ? -9.747 -0.263 -9.263 1.00 83.38 83 ASP A O 1
ATOM 690 N N . ILE A 1 84 ? -11.985 -0.241 -9.162 1.00 83.00 84 ILE A N 1
ATOM 691 C CA . ILE A 1 84 ? -12.107 -1.484 -8.399 1.00 83.00 84 ILE A CA 1
ATOM 692 C C . ILE A 1 84 ? -11.624 -2.708 -9.191 1.00 83.00 84 ILE A C 1
ATOM 694 O O . ILE A 1 84 ? -11.315 -3.740 -8.599 1.00 83.00 84 ILE A O 1
ATOM 698 N N . SER A 1 85 ? -11.499 -2.607 -10.520 1.00 85.25 85 SER A N 1
ATOM 699 C CA . SER A 1 85 ? -10.894 -3.661 -11.340 1.00 85.25 85 SER A CA 1
ATOM 700 C C . SER A 1 85 ? -9.457 -3.984 -10.911 1.00 85.25 85 SER A C 1
ATOM 702 O O . SER A 1 85 ? -9.038 -5.135 -11.014 1.00 85.25 85 SER A O 1
ATOM 704 N N . LEU A 1 86 ? -8.742 -3.009 -10.333 1.00 82.06 86 LEU A N 1
ATOM 705 C CA . LEU A 1 86 ? -7.380 -3.164 -9.814 1.00 82.06 86 LEU A CA 1
ATOM 706 C C . LEU A 1 86 ? -7.269 -4.212 -8.706 1.00 82.06 86 LEU A C 1
ATOM 708 O O . LEU A 1 86 ? -6.195 -4.772 -8.517 1.00 82.06 86 LEU A O 1
ATOM 712 N N . LEU A 1 87 ? -8.361 -4.516 -7.994 1.00 81.62 87 LEU A N 1
ATOM 713 C CA . LEU A 1 87 ? -8.335 -5.530 -6.936 1.00 81.62 87 LEU A CA 1
ATOM 714 C C . LEU A 1 87 ? -8.032 -6.938 -7.481 1.00 81.62 87 LEU A C 1
ATOM 716 O O . LEU A 1 87 ? -7.588 -7.797 -6.724 1.00 81.62 87 LEU A O 1
ATOM 720 N N . ASN A 1 88 ? -8.261 -7.167 -8.779 1.00 86.94 88 ASN A N 1
ATOM 721 C CA . ASN A 1 88 ? -8.045 -8.454 -9.444 1.00 86.94 88 ASN A CA 1
ATOM 722 C C . ASN A 1 88 ? -6.707 -8.528 -10.197 1.00 86.94 88 ASN A C 1
ATOM 724 O O . ASN A 1 88 ? -6.428 -9.528 -10.856 1.00 86.94 88 ASN A O 1
ATOM 728 N N . GLU A 1 89 ? -5.900 -7.471 -10.145 1.00 87.19 89 GLU A N 1
ATOM 729 C CA . GLU A 1 89 ? -4.677 -7.352 -10.932 1.00 87.19 89 GLU A CA 1
ATOM 730 C C . GLU A 1 89 ? -3.441 -7.757 -10.133 1.00 87.19 89 GLU A C 1
ATOM 732 O O . GLU A 1 89 ? -3.366 -7.582 -8.914 1.00 87.19 89 GLU A O 1
ATOM 737 N N . LYS A 1 90 ? -2.424 -8.245 -10.850 1.00 89.44 90 LYS A N 1
ATOM 738 C CA . LYS A 1 90 ? -1.062 -8.359 -10.324 1.00 89.44 90 LYS A CA 1
ATOM 739 C C . LYS A 1 90 ? -0.299 -7.094 -10.677 1.00 89.44 90 LYS A C 1
ATOM 741 O O . LYS A 1 90 ? 0.387 -7.035 -11.694 1.00 89.44 90 LYS A O 1
ATOM 746 N N . CYS A 1 91 ? -0.460 -6.070 -9.852 1.00 89.19 91 CYS A N 1
ATOM 747 C CA . CYS A 1 91 ? 0.202 -4.779 -10.036 1.00 89.19 91 CYS A CA 1
ATOM 748 C C . CYS A 1 91 ? 0.775 -4.204 -8.737 1.00 89.19 91 CYS A C 1
ATOM 750 O O . CYS A 1 91 ? 1.137 -3.028 -8.711 1.00 89.19 91 CYS A O 1
ATOM 752 N N . PHE A 1 92 ? 0.832 -5.005 -7.668 1.00 90.00 92 PHE A N 1
ATOM 753 C CA . PHE A 1 92 ? 1.269 -4.568 -6.347 1.00 90.00 92 PHE A CA 1
ATOM 754 C C . PHE A 1 92 ? 2.723 -4.956 -6.079 1.00 90.00 92 PHE A C 1
ATOM 756 O O . PHE A 1 92 ? 3.123 -6.071 -6.384 1.00 90.00 92 PHE A O 1
ATOM 763 N N . TYR A 1 93 ? 3.491 -4.047 -5.491 1.00 89.56 93 TYR A N 1
ATOM 764 C CA . TYR A 1 93 ? 4.905 -4.204 -5.151 1.00 89.56 93 TYR A CA 1
ATOM 765 C C . TYR A 1 93 ? 5.149 -3.670 -3.741 1.00 89.56 93 TYR A C 1
ATOM 767 O O . TYR A 1 93 ? 4.410 -2.802 -3.275 1.00 89.56 93 TYR A O 1
ATOM 775 N N . LEU A 1 94 ? 6.213 -4.110 -3.072 1.00 89.44 94 LEU A N 1
ATOM 776 C CA . LEU A 1 94 ? 6.685 -3.410 -1.875 1.00 89.44 94 LEU A CA 1
ATOM 777 C C . LEU A 1 94 ? 7.201 -2.022 -2.282 1.00 89.44 94 LEU A C 1
ATOM 779 O O . LEU A 1 94 ? 7.956 -1.885 -3.250 1.00 89.44 94 LEU A O 1
ATOM 783 N N . MET A 1 95 ? 6.764 -0.978 -1.578 1.00 90.44 95 MET A N 1
ATOM 784 C CA . MET A 1 95 ? 7.251 0.376 -1.814 1.00 90.44 95 MET A CA 1
ATOM 785 C C . MET A 1 95 ? 8.650 0.520 -1.228 1.00 90.44 95 MET A C 1
ATOM 787 O O . MET A 1 95 ? 8.898 0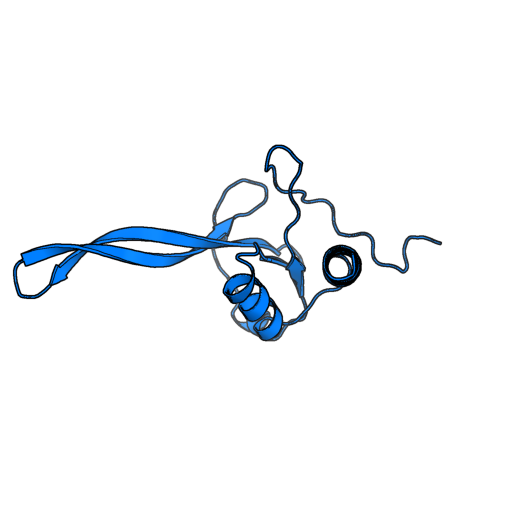.170 -0.078 1.00 90.44 95 MET A O 1
ATOM 791 N N . ARG A 1 96 ? 9.562 1.078 -2.020 1.00 88.94 96 ARG A N 1
ATOM 792 C CA . ARG A 1 96 ? 10.948 1.302 -1.614 1.00 88.94 96 ARG A CA 1
ATOM 793 C C . ARG A 1 96 ? 11.141 2.723 -1.115 1.00 88.94 96 ARG A C 1
ATOM 795 O O . ARG A 1 96 ? 10.528 3.654 -1.639 1.00 88.94 96 ARG A O 1
ATOM 802 N N . PHE A 1 97 ? 12.069 2.879 -0.180 1.00 88.38 97 PHE A N 1
ATOM 803 C CA . PHE A 1 97 ? 12.476 4.172 0.351 1.00 88.38 97 PHE A CA 1
ATOM 804 C C . PHE A 1 97 ? 13.999 4.298 0.348 1.00 88.38 97 PHE A C 1
ATOM 806 O O . PHE A 1 97 ? 14.717 3.299 0.415 1.00 88.38 97 PHE A O 1
ATOM 813 N N . THR A 1 98 ? 14.491 5.528 0.246 1.00 88.25 98 THR A N 1
ATOM 814 C CA . THR A 1 98 ? 15.888 5.868 0.521 1.00 88.25 98 THR A CA 1
ATOM 815 C C . THR A 1 98 ? 16.171 5.760 2.023 1.00 88.25 98 THR A C 1
ATOM 817 O O . THR A 1 98 ? 15.253 5.687 2.841 1.00 88.25 98 THR A O 1
ATOM 820 N N . GLU A 1 99 ? 17.446 5.827 2.417 1.00 88.31 99 GLU A N 1
ATOM 821 C CA . GLU A 1 99 ? 17.841 5.873 3.836 1.00 88.31 99 GLU A CA 1
ATOM 822 C C . GLU A 1 99 ? 17.241 7.073 4.590 1.00 88.31 99 GLU A C 1
ATOM 824 O O . GLU A 1 99 ? 17.047 7.019 5.803 1.00 88.31 99 GLU A O 1
ATOM 829 N N . THR A 1 100 ? 16.916 8.155 3.878 1.00 90.88 100 THR A N 1
ATOM 830 C CA . THR A 1 100 ? 16.261 9.348 4.432 1.00 90.88 100 THR A CA 1
ATOM 831 C C . THR A 1 100 ? 14.735 9.228 4.492 1.00 90.88 100 THR A C 1
ATOM 833 O O . THR A 1 100 ? 14.074 10.148 4.972 1.00 90.88 100 THR A O 1
ATOM 836 N N . GLY A 1 101 ? 14.1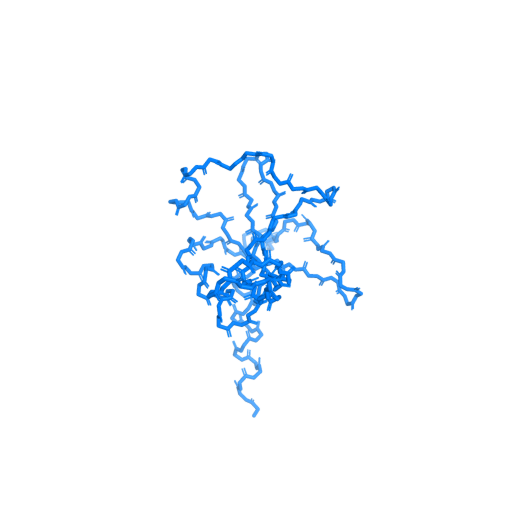66 8.103 4.047 1.00 85.00 101 GLY A N 1
ATOM 837 C CA . GLY A 1 101 ? 12.726 7.848 4.049 1.00 85.00 101 GLY A CA 1
ATOM 838 C C . GLY A 1 101 ? 11.982 8.434 2.847 1.00 85.00 101 GLY A C 1
ATOM 839 O O . GLY A 1 101 ? 10.757 8.547 2.885 1.00 85.00 101 GLY A O 1
ATOM 840 N N . GLU A 1 102 ? 12.688 8.815 1.781 1.00 90.19 102 GLU A N 1
ATOM 841 C CA . GLU A 1 102 ? 12.061 9.324 0.560 1.00 90.19 102 GLU A CA 1
ATOM 842 C C . GLU A 1 102 ? 11.623 8.158 -0.336 1.00 90.19 102 GLU A C 1
ATOM 844 O O . GLU A 1 102 ? 12.409 7.234 -0.549 1.00 90.19 102 GLU A O 1
ATOM 849 N N . PRO A 1 103 ? 10.393 8.158 -0.877 1.00 90.25 103 PRO A N 1
ATOM 850 C CA . PRO A 1 103 ? 9.939 7.059 -1.716 1.00 90.25 103 PRO A CA 1
ATOM 851 C C . PRO A 1 103 ? 10.699 7.004 -3.054 1.00 90.25 103 PRO A C 1
ATOM 853 O O . PRO A 1 103 ? 10.851 8.020 -3.730 1.00 90.25 103 PRO A O 1
ATOM 856 N N . ILE A 1 104 ? 11.132 5.805 -3.454 1.00 90.56 104 ILE A N 1
ATOM 857 C CA . ILE A 1 104 ? 11.851 5.533 -4.710 1.00 90.56 104 ILE A CA 1
ATOM 858 C C . ILE A 1 104 ? 10.829 5.146 -5.789 1.00 90.56 104 ILE A C 1
ATOM 860 O O . ILE A 1 104 ? 10.157 4.114 -5.688 1.00 90.56 104 ILE A O 1
ATOM 864 N N . TRP A 1 105 ? 10.703 5.981 -6.823 1.00 88.44 105 TRP A N 1
ATOM 865 C CA . TRP A 1 105 ? 9.685 5.846 -7.876 1.00 88.44 105 TRP A CA 1
ATOM 866 C C . TRP A 1 105 ? 10.208 5.197 -9.155 1.00 88.44 105 TRP A C 1
ATOM 868 O O . TRP A 1 105 ? 9.428 4.835 -10.035 1.00 88.44 105 TRP A O 1
ATOM 878 N N . GLU A 1 106 ? 11.508 4.965 -9.262 1.00 87.44 106 GLU A N 1
ATOM 879 C CA . GLU A 1 106 ? 12.081 4.152 -10.321 1.00 87.44 106 GLU A CA 1
ATOM 880 C C . GLU A 1 106 ? 11.430 2.763 -10.293 1.00 87.44 106 GLU A C 1
ATOM 882 O O . GLU A 1 106 ? 11.221 2.175 -9.224 1.00 87.44 106 GLU A O 1
ATOM 887 N N . ARG A 1 107 ? 11.041 2.245 -11.464 1.00 74.31 107 ARG A N 1
ATOM 888 C CA . ARG A 1 107 ? 10.487 0.891 -11.526 1.00 74.31 107 ARG A CA 1
ATOM 889 C C . ARG A 1 107 ? 11.558 -0.105 -11.075 1.00 74.31 107 ARG A C 1
ATOM 891 O O . ARG A 1 107 ? 12.726 0.073 -11.428 1.00 74.31 107 ARG A O 1
ATOM 898 N N . PRO A 1 108 ? 11.179 -1.151 -10.322 1.00 62.88 108 PRO A N 1
ATOM 899 C CA . PRO A 1 108 ? 12.083 -2.263 -10.086 1.00 62.88 108 PRO A CA 1
ATOM 900 C C . PRO A 1 108 ? 12.518 -2.821 -11.442 1.00 62.88 108 PRO A C 1
ATOM 902 O O . PRO A 1 108 ? 11.670 -3.073 -12.300 1.00 62.88 108 PRO A O 1
ATOM 905 N N . LEU A 1 109 ? 13.827 -2.977 -11.640 1.00 59.62 109 LEU A N 1
ATOM 906 C CA . LEU A 1 109 ? 14.340 -3.687 -12.805 1.00 59.62 109 LEU A CA 1
ATOM 907 C C . LEU A 1 109 ? 13.842 -5.121 -12.700 1.00 59.62 109 LEU A C 1
ATOM 909 O O . LEU A 1 109 ? 14.098 -5.808 -11.707 1.00 59.62 109 LEU A O 1
ATOM 913 N N . THR A 1 110 ? 13.102 -5.570 -13.705 1.00 54.00 110 THR A N 1
ATOM 914 C CA . THR A 1 110 ? 12.698 -6.974 -13.732 1.00 54.00 110 THR A CA 1
ATOM 915 C C . THR A 1 110 ? 13.944 -7.831 -13.939 1.00 54.00 110 THR A C 1
ATOM 917 O O . THR A 1 110 ? 14.902 -7.420 -14.595 1.00 54.00 110 THR A O 1
ATOM 920 N N . SER A 1 111 ? 13.954 -9.052 -13.404 1.00 49.12 111 SER A N 1
ATOM 921 C CA . SER A 1 111 ? 15.079 -9.999 -13.522 1.00 49.12 111 SER A CA 1
ATOM 922 C C . SER A 1 111 ? 15.478 -10.334 -14.975 1.00 49.12 111 SER A C 1
ATOM 924 O O . SER A 1 111 ? 16.515 -10.951 -15.211 1.00 49.12 111 SER A O 1
ATOM 926 N N . LEU A 1 112 ? 14.677 -9.908 -15.958 1.00 45.97 112 LEU A N 1
ATOM 927 C CA . LEU A 1 112 ? 14.927 -10.021 -17.394 1.00 45.97 112 LEU A CA 1
ATOM 928 C C . LEU A 1 112 ? 15.768 -8.872 -17.978 1.00 45.97 112 LEU A C 1
ATOM 930 O O . LEU A 1 112 ? 16.314 -9.036 -19.066 1.00 45.97 112 LEU A O 1
ATOM 934 N N . GLU A 1 113 ? 15.891 -7.739 -17.282 1.00 43.00 113 GLU A N 1
ATOM 935 C CA . GLU A 1 113 ? 16.603 -6.536 -17.751 1.00 43.00 113 GLU A CA 1
ATOM 936 C C . GLU A 1 113 ? 18.075 -6.495 -17.307 1.00 43.00 113 GLU A C 1
ATOM 938 O O . GLU A 1 113 ? 18.843 -5.652 -17.763 1.00 43.00 113 GLU A O 1
ATOM 943 N N . VAL A 1 114 ? 18.491 -7.435 -16.454 1.00 43.75 114 VAL A N 1
ATOM 944 C CA . VAL A 1 114 ? 19.888 -7.650 -16.055 1.00 43.75 114 VAL A CA 1
ATOM 945 C C . VAL A 1 114 ? 20.454 -8.818 -16.872 1.00 43.75 114 VAL A C 1
ATOM 947 O O . VAL A 1 114 ? 20.614 -9.931 -16.367 1.00 43.75 114 VAL A O 1
ATOM 950 N N . ARG A 1 115 ? 20.695 -8.599 -18.168 1.00 35.16 115 ARG A N 1
ATOM 951 C CA . ARG A 1 115 ? 21.453 -9.514 -19.038 1.00 35.16 115 ARG A CA 1
ATOM 952 C C . ARG A 1 115 ? 22.423 -8.753 -19.923 1.00 35.16 115 ARG A C 1
ATOM 954 O O . ARG A 1 115 ? 21.991 -7.752 -20.529 1.00 35.16 115 ARG A O 1
#

Foldseek 3Di:
DPPVVVVVVVLLQQQQWFDAPVVVVCCCVVPQFWKWFDDDPDTKIKGKDWDFDFDDDPNDTDTDTDIDIFIQHPVRDGDPDDDPVSNGDRGMGTWDADPVRHTDRPRRDHPVNPD

Sequence (115 aa):
MTKEIIQDSFEQAQVNEPFDLATALAYMNTYGEFIRCVKGDLDFYFYKVTEQRPIWVEGRRQWVSIETMKTSTQWQGAVPQLDISLLNEKCFYLMRFTETGEPIWERPLTSLEVR